Protein AF-U9W641-F1 (afdb_monomer_lite)

Foldseek 3Di:
DDPPPPPQDPVNLVVLCVVVVPDPDSVVSVVVVVVVVVVVVVVVVVVVVVVVCVVVVNDPDD

Secondary structure (DSSP, 8-state):
---------HHHHHHHHHHSTT---HHHHHHHHHHHHHHHHHHHHHHHHHHHHHHHT-PPP-

Sequence (62 aa):
MIPTSIPVDAVQYSRLKGLIPDCEDPEEVIRIACDVIEALSSIVREQNSYIYLLENSELPEA

Structure (mmCIF, N/CA/C/O backbone):
data_AF-U9W641-F1
#
_entry.id   AF-U9W641-F1
#
loop_
_atom_site.group_PDB
_atom_site.id
_atom_site.type_symbol
_atom_site.label_atom_id
_atom_site.label_alt_id
_atom_site.label_comp_id
_atom_site.label_asym_id
_atom_site.label_entity_id
_atom_site.label_seq_id
_atom_site.pdbx_PDB_ins_code
_atom_site.Cartn_x
_atom_site.Cartn_y
_atom_site.Cartn_z
_atom_site.occupancy
_atom_site.B_iso_or_equiv
_atom_site.auth_seq_id
_ato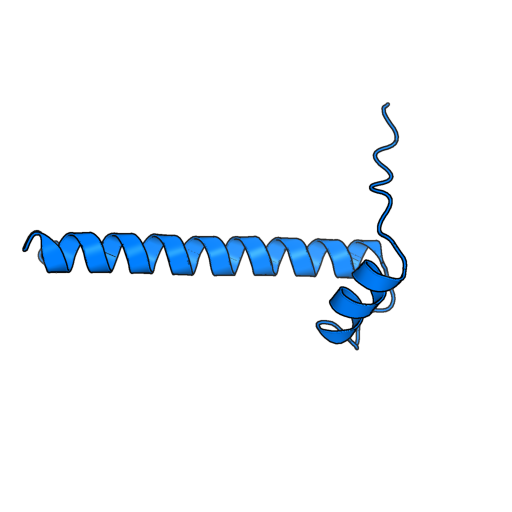m_site.auth_comp_id
_atom_site.auth_asym_id
_atom_site.auth_atom_id
_atom_site.pdbx_PDB_model_num
ATOM 1 N N . MET A 1 1 ? -4.772 22.077 -16.750 1.00 38.03 1 MET A N 1
ATOM 2 C CA . MET A 1 1 ? -4.324 20.689 -16.519 1.00 38.03 1 MET A CA 1
ATOM 3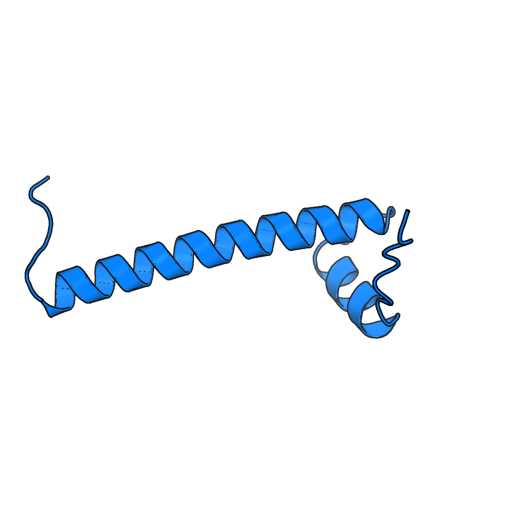 C C . MET A 1 1 ? -3.012 20.760 -15.763 1.00 38.03 1 MET A C 1
ATOM 5 O O . MET A 1 1 ? -2.078 21.345 -16.291 1.00 38.03 1 MET A O 1
ATOM 9 N N . ILE A 1 2 ? -2.964 20.278 -14.520 1.00 33.47 2 ILE A N 1
ATOM 10 C CA . ILE A 1 2 ? -1.697 20.119 -13.794 1.00 33.47 2 ILE A CA 1
ATOM 11 C C . ILE A 1 2 ? -1.210 18.705 -14.129 1.00 33.47 2 ILE A C 1
ATOM 13 O O . ILE A 1 2 ? -1.968 17.767 -13.883 1.00 33.47 2 ILE A O 1
ATOM 17 N N . PRO A 1 3 ? -0.018 18.521 -14.718 1.00 43.59 3 PRO A N 1
ATOM 18 C CA . PRO A 1 3 ? 0.548 17.193 -14.876 1.00 43.59 3 PRO A CA 1
ATOM 19 C C . PRO A 1 3 ? 0.985 16.719 -13.489 1.00 43.59 3 PRO A C 1
ATOM 21 O O . PRO A 1 3 ? 1.978 17.191 -12.942 1.00 43.59 3 PRO A O 1
ATOM 24 N N . THR A 1 4 ? 0.220 15.823 -12.877 1.00 44.41 4 THR A N 1
ATOM 25 C CA . THR A 1 4 ? 0.622 15.154 -11.638 1.00 44.41 4 THR A CA 1
ATOM 26 C C . THR A 1 4 ? 1.530 13.980 -11.980 1.00 44.41 4 THR A C 1
ATOM 28 O O . THR A 1 4 ? 1.135 12.827 -11.862 1.00 44.41 4 THR A O 1
ATOM 31 N N . SER A 1 5 ? 2.759 14.261 -12.416 1.00 61.38 5 SER A N 1
ATOM 32 C CA . SER A 1 5 ? 3.823 13.265 -12.309 1.00 61.38 5 SER A CA 1
ATOM 33 C C . SER A 1 5 ? 4.265 13.260 -10.851 1.00 61.38 5 SER A C 1
ATOM 35 O O . SER A 1 5 ? 5.012 14.144 -10.429 1.00 61.38 5 SER A O 1
ATOM 37 N N . ILE A 1 6 ? 3.760 12.322 -10.053 1.00 55.62 6 ILE A N 1
ATOM 38 C CA . ILE A 1 6 ? 4.354 12.037 -8.746 1.00 55.62 6 ILE A CA 1
ATOM 39 C C . ILE A 1 6 ? 5.766 11.520 -9.055 1.00 55.62 6 ILE A C 1
ATOM 41 O O . ILE A 1 6 ? 5.879 10.489 -9.720 1.00 55.62 6 ILE A O 1
ATOM 45 N N . PRO A 1 7 ? 6.849 12.220 -8.669 1.00 59.09 7 PRO A N 1
ATOM 46 C CA . PRO A 1 7 ? 8.189 11.707 -8.889 1.00 59.09 7 PRO A CA 1
ATOM 47 C C . PRO A 1 7 ? 8.395 10.533 -7.933 1.00 59.09 7 PRO A C 1
ATOM 49 O O . PRO A 1 7 ? 8.692 10.718 -6.755 1.00 59.09 7 PRO A O 1
ATOM 52 N N . VAL A 1 8 ? 8.184 9.319 -8.430 1.00 64.38 8 VAL A N 1
ATOM 53 C CA . VAL A 1 8 ? 8.527 8.100 -7.702 1.00 64.38 8 VAL A CA 1
ATOM 54 C C . VAL A 1 8 ? 10.013 7.852 -7.933 1.00 64.38 8 VAL A C 1
ATOM 56 O O . VAL A 1 8 ? 10.438 7.614 -9.063 1.00 64.38 8 VAL A O 1
ATOM 59 N N . ASP A 1 9 ? 10.819 7.944 -6.874 1.00 78.12 9 ASP A N 1
ATOM 60 C CA . ASP A 1 9 ? 12.235 7.578 -6.948 1.00 78.12 9 ASP A CA 1
ATOM 61 C C . ASP A 1 9 ? 12.369 6.100 -7.363 1.00 78.12 9 ASP A C 1
ATOM 63 O O . ASP A 1 9 ? 11.583 5.247 -6.936 1.00 78.12 9 ASP A O 1
ATOM 67 N N . ALA A 1 10 ? 13.377 5.774 -8.174 1.00 73.12 10 ALA A N 1
ATOM 68 C CA . ALA A 1 10 ? 13.586 4.429 -8.712 1.00 73.12 10 ALA A CA 1
ATOM 69 C C . ALA A 1 10 ? 13.694 3.366 -7.602 1.00 73.12 10 ALA A C 1
ATOM 71 O O . ALA A 1 10 ? 13.283 2.219 -7.789 1.00 73.12 10 ALA A O 1
ATOM 72 N N . VAL A 1 11 ? 14.184 3.752 -6.417 1.00 82.19 11 VAL A N 1
ATOM 73 C CA . VAL A 1 11 ? 14.229 2.886 -5.230 1.00 82.19 11 VAL A CA 1
ATOM 74 C C . VAL A 1 11 ? 12.826 2.564 -4.709 1.00 82.19 11 VAL A C 1
ATOM 76 O O . VAL A 1 11 ? 12.549 1.416 -4.362 1.00 82.19 11 VAL A O 1
ATOM 79 N N . GLN A 1 12 ? 11.928 3.551 -4.654 1.00 76.81 12 GLN A N 1
ATOM 80 C CA . GLN A 1 12 ? 10.549 3.359 -4.193 1.00 76.81 12 GLN A CA 1
ATOM 81 C C . GLN A 1 12 ? 9.748 2.520 -5.188 1.00 76.81 12 GLN A C 1
ATOM 83 O O . GLN A 1 12 ? 9.062 1.583 -4.780 1.00 76.81 12 GLN A O 1
ATOM 88 N N . TYR A 1 13 ? 9.910 2.789 -6.485 1.00 77.38 13 TYR A N 1
ATOM 89 C CA . TYR A 1 13 ? 9.285 1.990 -7.535 1.00 77.38 13 TYR A CA 1
ATOM 90 C C . TYR A 1 13 ? 9.767 0.534 -7.508 1.00 77.38 13 TYR A C 1
ATOM 92 O O . TYR A 1 13 ? 8.961 -0.388 -7.572 1.00 77.38 13 TYR A O 1
ATOM 100 N N . SER A 1 14 ? 11.071 0.308 -7.323 1.00 79.50 14 SER A N 1
ATOM 101 C CA . SER A 1 14 ? 11.643 -1.039 -7.201 1.00 79.50 14 SER A CA 1
ATOM 102 C C . SER A 1 14 ? 11.078 -1.813 -6.003 1.00 79.50 14 SER A C 1
ATOM 104 O O . SER A 1 14 ? 10.748 -2.991 -6.125 1.00 79.50 14 SER A O 1
ATOM 106 N N . ARG A 1 15 ? 10.878 -1.149 -4.856 1.00 82.06 15 ARG A N 1
ATOM 107 C CA . ARG A 1 15 ? 10.224 -1.765 -3.687 1.00 82.06 15 ARG A CA 1
ATOM 108 C C . ARG A 1 15 ? 8.768 -2.138 -3.967 1.00 82.06 15 ARG A C 1
ATOM 110 O O . ARG A 1 15 ? 8.358 -3.229 -3.588 1.00 82.06 15 ARG A O 1
ATOM 117 N N . LEU A 1 16 ? 8.016 -1.266 -4.642 1.00 80.81 16 LEU A N 1
ATOM 118 C CA . LEU A 1 16 ? 6.637 -1.547 -5.058 1.00 80.81 16 LEU A CA 1
ATOM 119 C C . LEU A 1 16 ? 6.570 -2.706 -6.060 1.00 80.81 16 LEU A C 1
ATOM 121 O O . LEU A 1 16 ? 5.779 -3.627 -5.879 1.00 80.81 16 LEU A O 1
ATOM 125 N N . LYS A 1 17 ? 7.461 -2.727 -7.055 1.00 78.19 17 LYS A N 1
ATOM 126 C CA . LYS A 1 17 ? 7.574 -3.833 -8.015 1.00 78.19 17 LYS A CA 1
ATOM 127 C C . LYS A 1 17 ? 7.984 -5.147 -7.343 1.00 78.19 17 LYS A C 1
ATOM 129 O O . LYS A 1 17 ? 7.538 -6.206 -7.753 1.00 78.19 17 LYS A O 1
ATOM 134 N N . GLY A 1 18 ? 8.774 -5.099 -6.269 1.00 82.94 18 GLY A N 1
ATOM 135 C CA . GLY A 1 18 ? 9.074 -6.279 -5.452 1.00 82.94 18 GLY A CA 1
ATOM 136 C C . GLY A 1 18 ? 7.840 -6.908 -4.790 1.00 82.94 18 GLY A C 1
ATOM 137 O O . GLY A 1 18 ? 7.849 -8.104 -4.515 1.00 82.94 18 GLY A O 1
ATOM 138 N N . LEU A 1 19 ? 6.781 -6.124 -4.557 1.00 79.00 19 LEU A N 1
ATOM 139 C CA . LEU A 1 19 ? 5.496 -6.607 -4.036 1.00 79.00 19 LEU A CA 1
ATOM 140 C C . LEU A 1 19 ? 4.554 -7.086 -5.150 1.00 79.00 19 LEU A C 1
ATOM 142 O O . LEU A 1 19 ? 3.694 -7.923 -4.893 1.00 79.00 19 LEU A O 1
ATOM 146 N N . ILE A 1 20 ? 4.720 -6.567 -6.371 1.00 83.06 20 ILE A N 1
ATOM 147 C CA . ILE A 1 20 ? 3.899 -6.880 -7.550 1.00 83.06 20 ILE A CA 1
ATOM 148 C C . ILE A 1 20 ? 4.834 -7.269 -8.715 1.00 83.06 20 ILE A C 1
ATOM 150 O O . ILE A 1 20 ? 4.985 -6.509 -9.676 1.00 83.06 20 ILE A O 1
ATOM 154 N N . PRO A 1 21 ? 5.523 -8.422 -8.625 1.00 78.31 21 PRO A N 1
ATOM 155 C CA . PRO A 1 21 ? 6.595 -8.776 -9.559 1.00 78.31 21 PRO A CA 1
ATOM 156 C C . PRO A 1 21 ? 6.106 -9.038 -10.989 1.00 78.31 21 PRO A C 1
ATOM 158 O O . PRO A 1 21 ? 6.872 -8.841 -11.930 1.00 78.31 21 PRO A O 1
ATOM 161 N N . ASP A 1 22 ? 4.839 -9.427 -11.150 1.00 86.12 22 ASP A N 1
ATOM 162 C CA . ASP A 1 22 ? 4.245 -9.805 -12.437 1.00 86.12 22 ASP A CA 1
ATOM 163 C C . ASP A 1 22 ? 3.698 -8.610 -13.243 1.00 86.12 22 ASP A C 1
ATOM 165 O O . ASP A 1 22 ? 3.208 -8.789 -14.357 1.00 86.12 22 ASP A O 1
ATOM 169 N N . CYS A 1 23 ? 3.770 -7.387 -12.704 1.00 81.25 23 CYS A N 1
ATOM 170 C CA . CYS A 1 23 ? 3.272 -6.184 -13.369 1.00 81.25 23 CYS A CA 1
ATOM 171 C C . CYS A 1 23 ? 4.422 -5.354 -13.963 1.00 81.25 23 CYS A C 1
ATOM 173 O O . CYS A 1 23 ? 5.357 -4.947 -13.262 1.00 81.25 23 CYS A O 1
ATOM 175 N N . GLU A 1 24 ? 4.365 -5.106 -15.274 1.00 82.88 24 GLU A N 1
ATOM 176 C CA . GLU A 1 24 ? 5.375 -4.315 -15.991 1.00 82.88 24 GLU A CA 1
ATOM 177 C C . GLU A 1 24 ? 4.995 -2.838 -16.157 1.00 82.88 24 GLU A C 1
ATOM 179 O O . GLU A 1 24 ? 5.894 -2.013 -16.336 1.00 82.88 24 GLU A O 1
ATOM 184 N N . ASP A 1 25 ? 3.705 -2.502 -16.056 1.00 85.19 25 ASP A N 1
ATOM 185 C CA . ASP A 1 25 ? 3.194 -1.136 -16.200 1.00 85.19 25 ASP A CA 1
ATOM 186 C C . ASP A 1 25 ? 3.314 -0.352 -14.874 1.00 85.19 25 ASP A C 1
ATOM 188 O O . ASP A 1 25 ? 2.672 -0.711 -13.880 1.00 85.19 25 ASP A O 1
ATOM 192 N N . PRO A 1 26 ? 4.102 0.741 -14.833 1.00 80.25 26 PRO A N 1
ATOM 193 C CA . PRO A 1 26 ? 4.257 1.554 -13.636 1.00 80.25 26 PRO A CA 1
ATOM 194 C C . PRO A 1 26 ? 2.965 2.155 -13.086 1.00 80.25 26 PRO A C 1
ATOM 196 O O . PRO A 1 26 ? 2.826 2.261 -11.866 1.00 80.25 26 PRO A O 1
ATOM 199 N N . GLU A 1 27 ? 2.031 2.555 -13.950 1.00 85.00 27 GLU A N 1
ATOM 200 C CA . GLU A 1 27 ? 0.757 3.128 -13.505 1.00 85.00 27 GLU A CA 1
ATOM 201 C C . GLU A 1 27 ? -0.098 2.061 -12.821 1.00 85.00 27 GLU A C 1
ATOM 203 O O . GLU A 1 27 ? -0.712 2.311 -11.780 1.00 85.00 27 GLU A O 1
ATOM 208 N N . GLU A 1 28 ? -0.075 0.839 -13.349 1.00 85.81 28 GLU A N 1
ATOM 209 C CA . GLU A 1 28 ? -0.793 -0.290 -12.774 1.00 85.81 28 GLU A CA 1
ATOM 210 C C . GLU A 1 28 ? -0.171 -0.768 -11.456 1.00 85.81 28 GLU A C 1
ATOM 212 O O . GLU A 1 28 ? -0.907 -1.023 -10.503 1.00 85.81 28 GLU A O 1
ATOM 217 N N . VAL A 1 29 ? 1.163 -0.798 -11.344 1.00 85.19 29 VAL A N 1
ATOM 218 C CA . VAL A 1 29 ? 1.862 -1.054 -10.070 1.00 85.19 29 VAL A CA 1
ATOM 219 C C . VAL A 1 29 ? 1.426 -0.053 -8.996 1.00 85.19 29 VAL A C 1
ATOM 221 O O . VAL A 1 29 ? 1.127 -0.450 -7.869 1.00 85.19 29 VAL A O 1
ATOM 224 N N . ILE A 1 30 ? 1.366 1.240 -9.331 1.00 83.62 30 ILE A N 1
ATOM 225 C CA . ILE A 1 30 ? 0.935 2.289 -8.395 1.00 83.62 30 ILE A CA 1
ATOM 226 C C . ILE A 1 30 ? -0.533 2.097 -8.006 1.00 83.62 30 ILE A C 1
ATOM 228 O O . ILE A 1 30 ? -0.859 2.164 -6.823 1.00 83.62 30 ILE A O 1
ATOM 232 N N . ARG A 1 31 ? -1.410 1.813 -8.974 1.00 87.38 31 ARG A N 1
ATOM 233 C CA . ARG A 1 31 ? -2.838 1.577 -8.728 1.00 87.38 31 ARG A CA 1
ATOM 234 C C . ARG A 1 31 ? -3.069 0.401 -7.780 1.00 87.38 31 ARG A C 1
ATOM 236 O O . ARG A 1 31 ? -3.744 0.5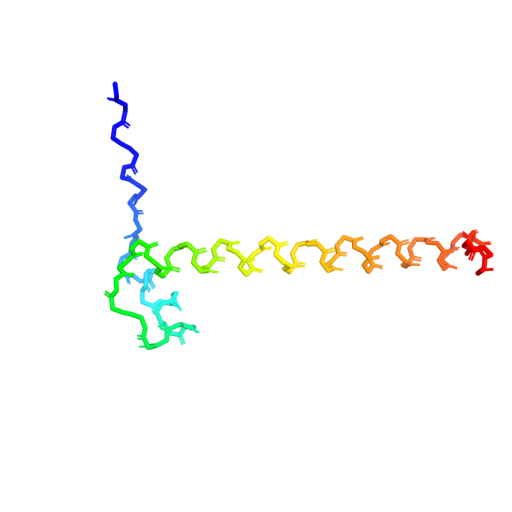65 -6.772 1.00 87.38 31 ARG A O 1
ATOM 243 N N . ILE A 1 32 ? -2.447 -0.746 -8.052 1.00 87.88 32 ILE A N 1
ATOM 244 C CA . ILE A 1 32 ? -2.544 -1.934 -7.190 1.00 87.88 32 ILE A CA 1
ATOM 245 C C . ILE A 1 32 ? -2.014 -1.615 -5.787 1.00 87.88 32 ILE A C 1
ATOM 247 O O . ILE A 1 32 ? -2.615 -2.010 -4.790 1.00 87.88 32 ILE A O 1
ATOM 251 N N . ALA A 1 33 ? -0.907 -0.875 -5.685 1.00 85.94 33 ALA A N 1
ATOM 252 C CA . ALA A 1 33 ? -0.369 -0.469 -4.393 1.00 85.94 33 ALA A CA 1
ATOM 253 C C . ALA A 1 33 ? -1.345 0.422 -3.606 1.00 85.94 33 ALA A C 1
ATOM 255 O O . ALA A 1 33 ? -1.495 0.234 -2.399 1.00 85.94 33 ALA A O 1
ATOM 256 N N . CYS A 1 34 ? -2.030 1.356 -4.272 1.00 87.44 34 CYS A N 1
ATOM 257 C CA . CYS A 1 34 ? -3.082 2.169 -3.664 1.00 87.44 34 CYS A CA 1
ATOM 258 C C . CYS A 1 34 ? -4.249 1.307 -3.163 1.00 87.44 34 CYS A C 1
ATOM 260 O O . CYS A 1 34 ? -4.613 1.430 -1.994 1.00 87.44 34 CYS A O 1
ATOM 262 N N . ASP A 1 35 ? -4.760 0.389 -3.987 1.00 89.56 35 ASP A N 1
ATOM 263 C CA . ASP A 1 35 ? -5.869 -0.504 -3.618 1.00 89.56 35 ASP A CA 1
ATOM 264 C C . ASP A 1 35 ? -5.519 -1.357 -2.382 1.00 89.56 35 ASP A C 1
ATOM 266 O O . ASP A 1 35 ? -6.319 -1.509 -1.455 1.00 89.56 35 ASP A O 1
ATOM 270 N N . VAL A 1 36 ? -4.285 -1.872 -2.320 1.00 89.19 36 VAL A N 1
ATOM 271 C CA . VAL A 1 36 ? -3.782 -2.633 -1.165 1.00 89.19 36 VAL A CA 1
ATOM 272 C C . VAL A 1 36 ? -3.705 -1.762 0.092 1.00 89.19 36 VAL A C 1
ATOM 274 O O . VAL A 1 36 ? -4.107 -2.206 1.169 1.00 89.19 36 VAL A O 1
ATOM 277 N N . ILE A 1 37 ? -3.211 -0.524 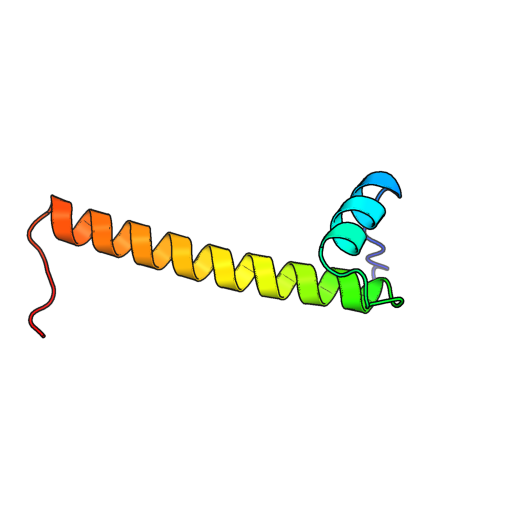-0.013 1.00 89.94 37 ILE A N 1
ATOM 278 C CA . ILE A 1 37 ? -3.136 0.408 1.124 1.00 89.94 37 ILE A CA 1
ATOM 279 C C . ILE A 1 37 ? -4.536 0.741 1.649 1.00 89.94 37 ILE A C 1
ATOM 281 O O . ILE A 1 37 ? -4.733 0.774 2.867 1.00 89.94 37 ILE A O 1
ATOM 285 N N . GLU A 1 38 ? -5.506 0.968 0.765 1.00 92.19 38 GLU A N 1
ATOM 286 C CA . GLU A 1 38 ? -6.893 1.233 1.153 1.00 92.19 38 GLU A CA 1
ATOM 287 C C . GLU A 1 38 ? -7.509 0.034 1.879 1.00 92.19 38 GLU A C 1
ATOM 289 O O . GLU A 1 38 ? -8.055 0.194 2.976 1.00 92.19 38 GLU A O 1
ATOM 294 N N . ALA A 1 39 ? -7.340 -1.174 1.335 1.00 90.69 39 ALA A N 1
ATOM 295 C CA . ALA A 1 39 ? -7.829 -2.403 1.953 1.00 90.69 39 ALA A CA 1
ATOM 296 C C . ALA A 1 39 ? -7.223 -2.625 3.350 1.00 90.69 39 ALA A C 1
ATOM 298 O O . ALA A 1 39 ? -7.947 -2.859 4.320 1.00 90.69 39 ALA A O 1
ATOM 299 N N . LEU A 1 40 ? -5.900 -2.485 3.484 1.00 90.38 40 LEU A N 1
ATOM 300 C CA . LEU A 1 40 ? -5.212 -2.622 4.771 1.00 90.38 40 LEU A CA 1
ATOM 301 C C . LEU A 1 40 ? -5.651 -1.548 5.770 1.00 90.38 40 LEU A C 1
ATOM 303 O O . LEU A 1 40 ? -5.840 -1.841 6.950 1.00 90.38 40 LEU A O 1
ATOM 307 N N . SER A 1 41 ? -5.857 -0.315 5.306 1.00 90.00 41 SER A N 1
ATOM 308 C CA . SER A 1 41 ? -6.334 0.783 6.150 1.00 90.00 41 SER A CA 1
ATOM 309 C C . SER A 1 41 ? -7.749 0.530 6.673 1.00 90.00 41 SER A C 1
ATOM 311 O O . SER A 1 41 ? -8.029 0.852 7.830 1.00 90.00 41 SER A O 1
ATOM 313 N N . SER A 1 42 ? -8.627 -0.066 5.856 1.00 92.31 42 SER A N 1
ATOM 314 C CA . SER A 1 42 ? -9.965 -0.487 6.295 1.00 92.31 42 SER A CA 1
ATOM 315 C C . SER A 1 42 ? -9.870 -1.554 7.380 1.00 92.31 42 SER A C 1
ATOM 317 O O . SER A 1 42 ? -10.440 -1.379 8.454 1.00 92.31 42 SER A O 1
ATOM 319 N N . ILE A 1 43 ? -9.064 -2.599 7.153 1.00 92.88 43 ILE A N 1
ATOM 320 C CA . ILE A 1 43 ? -8.873 -3.693 8.117 1.00 92.88 43 ILE A CA 1
ATOM 321 C C . ILE A 1 43 ? -8.357 -3.153 9.453 1.00 92.88 43 ILE A C 1
ATOM 323 O O . ILE A 1 43 ? -8.899 -3.476 10.506 1.00 92.88 43 ILE A O 1
ATOM 327 N N . VAL A 1 44 ? -7.333 -2.294 9.434 1.00 91.69 44 VAL A N 1
ATOM 328 C CA . VAL A 1 44 ? -6.787 -1.691 10.659 1.00 91.69 44 VAL A CA 1
ATOM 329 C C . VAL A 1 44 ? -7.841 -0.849 11.380 1.00 91.69 44 VAL A C 1
ATOM 331 O O . VAL A 1 44 ? -7.936 -0.905 12.605 1.00 91.69 44 VAL A O 1
ATOM 334 N N . ARG A 1 45 ? -8.658 -0.083 10.648 1.00 91.69 45 ARG A N 1
ATOM 335 C CA . ARG A 1 45 ? -9.734 0.721 11.241 1.00 91.69 45 ARG A CA 1
ATOM 336 C C . ARG A 1 45 ? -10.794 -0.152 11.909 1.00 91.69 45 ARG A C 1
ATOM 338 O O . ARG A 1 45 ? -11.196 0.155 13.027 1.00 91.69 45 ARG A O 1
ATOM 345 N N . GLU A 1 46 ? -11.214 -1.226 11.252 1.00 90.19 46 GLU A N 1
ATOM 346 C CA . GLU A 1 46 ? -12.173 -2.187 11.802 1.00 90.19 46 GLU A CA 1
ATOM 347 C C . GLU A 1 46 ? -11.623 -2.874 13.053 1.00 90.19 46 GLU A C 1
ATOM 349 O O . GLU A 1 46 ? -12.306 -2.917 14.073 1.00 90.19 46 GLU A O 1
ATOM 354 N N . GLN A 1 47 ? -10.368 -3.330 13.020 1.00 87.88 47 GLN A N 1
ATOM 355 C CA . GLN A 1 47 ? -9.709 -3.939 14.179 1.00 87.88 47 GLN A CA 1
ATOM 356 C C . GLN A 1 47 ? -9.612 -2.963 15.353 1.00 87.88 47 GLN A C 1
ATOM 358 O O . GLN A 1 47 ? -9.941 -3.326 16.478 1.00 87.88 47 GLN A O 1
ATOM 363 N N . ASN A 1 48 ? -9.233 -1.708 15.104 1.00 88.38 48 ASN A N 1
ATOM 364 C CA . ASN A 1 48 ? -9.183 -0.687 16.151 1.00 88.38 48 ASN A CA 1
ATOM 365 C C . ASN A 1 48 ? -10.571 -0.386 16.727 1.00 88.38 48 ASN A C 1
ATOM 367 O O . ASN A 1 48 ? -10.708 -0.231 17.937 1.00 88.38 48 ASN A O 1
ATOM 371 N N . SER A 1 49 ? -11.604 -0.337 15.881 1.00 84.38 49 SER A N 1
ATOM 372 C CA . SER A 1 49 ? -12.988 -0.189 16.339 1.00 84.38 49 SER A CA 1
ATOM 373 C C . SER A 1 49 ? -13.412 -1.377 17.199 1.00 84.38 49 SER A C 1
ATOM 375 O O . SER A 1 49 ? -14.040 -1.192 18.233 1.00 84.38 49 SER A O 1
ATOM 377 N N . TYR A 1 50 ? -13.056 -2.594 16.798 1.00 81.75 50 TYR A N 1
ATOM 378 C CA . TYR A 1 50 ? -13.371 -3.802 17.548 1.00 81.75 50 TYR A CA 1
ATOM 379 C C . TYR A 1 50 ? -12.651 -3.846 18.902 1.00 81.75 50 TYR A C 1
ATOM 381 O O . TYR A 1 50 ? -13.279 -4.135 19.917 1.00 81.75 50 TYR A O 1
ATOM 389 N N . ILE A 1 51 ? -11.363 -3.485 18.942 1.00 86.62 51 ILE A N 1
ATOM 390 C CA . ILE A 1 51 ? -10.593 -3.343 20.187 1.00 86.62 51 ILE A CA 1
ATOM 391 C C . ILE A 1 51 ? -11.255 -2.314 21.102 1.00 86.62 51 ILE A C 1
ATOM 393 O O . ILE A 1 51 ? -11.485 -2.607 22.269 1.00 86.62 51 ILE A O 1
ATOM 397 N N . TYR A 1 52 ? -11.637 -1.151 20.570 1.00 84.19 52 TYR A N 1
ATOM 398 C CA . TYR A 1 52 ? -12.341 -0.130 21.342 1.00 84.19 52 TYR A CA 1
ATOM 399 C C . TYR A 1 52 ? -13.649 -0.663 21.948 1.00 84.19 52 TYR A C 1
ATOM 401 O O . TYR A 1 52 ? -13.901 -0.460 23.135 1.00 84.19 52 TYR A O 1
ATOM 409 N N . LEU A 1 53 ? -14.464 -1.387 21.174 1.00 85.19 53 LEU A N 1
ATOM 410 C CA . LEU A 1 53 ? -15.718 -1.974 21.666 1.00 85.19 53 LEU A CA 1
ATOM 411 C C . LEU A 1 53 ? -15.472 -3.045 22.743 1.00 85.19 53 LEU A C 1
ATOM 413 O O . LEU A 1 53 ? -16.213 -3.104 23.724 1.00 85.19 53 LEU A O 1
ATOM 417 N N . LEU A 1 54 ? -14.416 -3.855 22.594 1.00 82.12 54 LEU A N 1
ATOM 418 C CA . LEU A 1 54 ? -13.993 -4.831 23.603 1.00 82.12 54 LEU A CA 1
ATOM 419 C C . LEU A 1 54 ? -13.528 -4.158 24.900 1.00 82.12 54 LEU A C 1
ATOM 421 O O . LEU A 1 54 ? -13.919 -4.589 25.983 1.00 82.12 54 LEU A O 1
ATOM 425 N N . GLU A 1 55 ? -12.714 -3.106 24.802 1.00 86.06 55 GLU A N 1
ATOM 426 C CA . GLU A 1 55 ? -12.192 -2.370 25.960 1.00 86.06 55 GLU A CA 1
ATOM 427 C C . GLU A 1 55 ? -13.296 -1.628 26.724 1.00 86.06 55 GLU A C 1
ATOM 429 O O . GLU A 1 55 ? -13.214 -1.498 27.945 1.00 86.06 55 GLU A O 1
ATOM 434 N N . ASN A 1 56 ? -14.351 -1.188 26.031 1.00 82.00 56 ASN A N 1
ATOM 435 C CA . ASN A 1 56 ? -15.448 -0.420 26.627 1.00 82.00 56 ASN A CA 1
ATOM 436 C C . ASN A 1 56 ? -16.699 -1.260 26.941 1.00 82.00 56 ASN A C 1
ATOM 438 O O . ASN A 1 56 ? -17.676 -0.724 27.451 1.00 82.00 56 ASN A O 1
ATOM 442 N N . SER A 1 57 ? -16.663 -2.584 26.726 1.00 72.94 57 SER A N 1
ATOM 443 C CA . SER A 1 57 ? -17.800 -3.498 26.958 1.00 72.94 57 SER A CA 1
ATOM 444 C C . SER A 1 57 ? -19.078 -3.126 26.184 1.00 72.94 57 SER A C 1
ATOM 446 O O . SER A 1 57 ? -20.181 -3.457 26.611 1.00 72.94 57 SER A O 1
ATOM 448 N N . GLU A 1 58 ? -18.935 -2.466 25.032 1.00 69.69 58 GLU A N 1
ATOM 449 C CA . GLU A 1 58 ? -20.035 -2.008 24.169 1.00 69.69 58 GLU A CA 1
ATOM 450 C C . GLU A 1 58 ? -20.188 -2.901 22.926 1.00 69.69 58 GLU A C 1
ATOM 452 O O . GLU A 1 58 ? -20.436 -2.414 21.825 1.00 69.69 58 GLU A O 1
ATOM 457 N N . LEU A 1 59 ? -19.982 -4.218 23.052 1.00 67.50 59 LEU A N 1
ATOM 458 C CA . LEU A 1 59 ? -20.138 -5.111 21.901 1.00 67.50 59 LEU A CA 1
ATOM 459 C C . LEU A 1 59 ? -21.5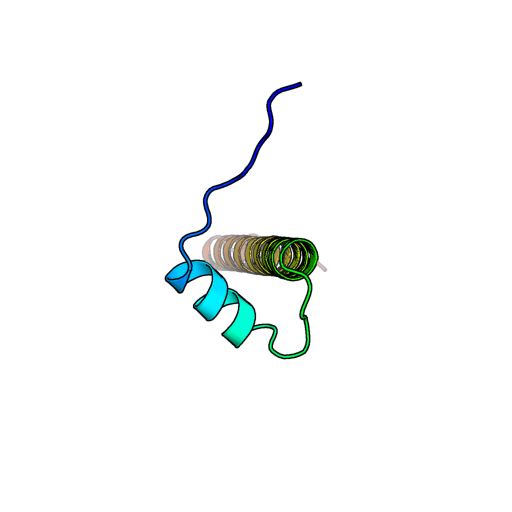68 -4.990 21.334 1.00 67.50 59 LEU A C 1
ATOM 461 O O . LEU A 1 59 ? -22.524 -5.143 22.098 1.00 67.50 59 LEU A O 1
ATOM 465 N N . PRO A 1 60 ? -21.736 -4.732 20.021 1.00 56.25 60 PRO A N 1
ATOM 466 C CA . PRO A 1 60 ? -23.053 -4.722 19.405 1.00 56.25 60 PRO A CA 1
ATOM 467 C C . PRO A 1 60 ? -23.669 -6.118 19.535 1.00 56.25 60 PRO A C 1
ATOM 469 O O . PRO A 1 60 ? -23.033 -7.114 19.185 1.00 56.25 60 PRO A O 1
ATOM 472 N N . GLU A 1 61 ? -24.887 -6.189 20.077 1.00 59.09 61 GLU A N 1
ATOM 473 C CA . GLU A 1 61 ? -25.649 -7.438 20.133 1.00 59.09 61 GLU A CA 1
ATOM 474 C C . GLU A 1 61 ? -25.867 -7.956 18.700 1.00 59.09 61 GLU A C 1
ATOM 476 O O . GLU A 1 61 ? -26.252 -7.192 17.812 1.00 59.09 61 GLU A O 1
ATOM 481 N N . ALA A 1 62 ? -25.526 -9.232 1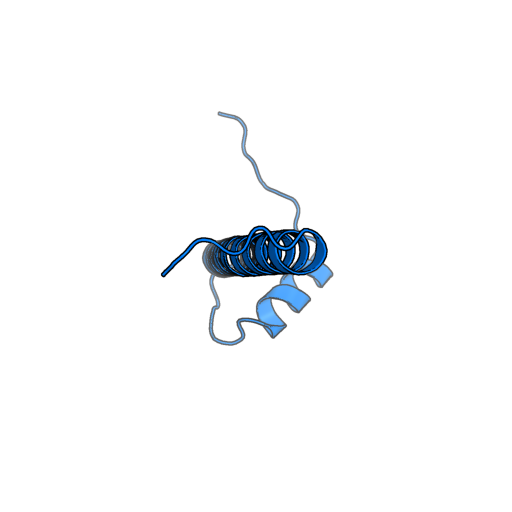8.489 1.00 55.84 62 ALA A N 1
ATOM 482 C CA . ALA A 1 62 ? -25.514 -9.916 17.193 1.00 55.84 62 ALA A CA 1
ATOM 483 C C . ALA A 1 62 ? -26.901 -10.061 16.549 1.00 55.84 62 ALA A C 1
ATOM 485 O O . ALA A 1 62 ? -27.887 -10.266 17.294 1.00 55.84 62 ALA A O 1
#

Radius of gyration: 18.02 Å; chains: 1; bounding box: 40×31×44 Å

pLDDT: mean 78.32, std 13.96, range [33.47, 92.88]